Protein AF-A0A816A0Q9-F1 (afdb_monomer)

Foldseek 3Di:
DDDPPDLVNLLVVLLPPQLVCLVVSLVSVVVSCVVPNLVCQQCDFDPPDPWRDGPLLSCLVSVSLVSNLCCCPVVVRDQQDATPNPRDGSLNSNVVVVNVVSNVSSVVSVVVVPPVPD

Nearest PDB structures (foldseek):
  7cng-assembly2_B  TM=7.368E-01  e=1.763E-03  Homo sapiens
  7cng-assembly1_A  TM=7.628E-01  e=7.328E-03  Homo sapiens
  7roy-assembly2_B  TM=7.203E-01  e=5.885E-03  Mus musculus
  6lbf-assembly2_B  TM=7.455E-01  e=2.076E-02  Homo sapiens
  9go9-assembly1_D  TM=5.413E-01  e=1.073E+00  Latrodectus tredecimguttatus

Organism: NCBI:txid392033

Solvent-accessible surface area (backbone atoms only — not comparable to full-atom values): 6879 Å² total; per-residue (Å²): 143,79,92,67,85,41,74,65,55,56,50,49,54,50,71,67,50,63,87,86,46,51,64,60,45,40,56,49,48,52,52,48,30,69,75,64,32,51,73,54,56,56,66,37,54,44,84,86,45,93,51,46,38,34,55,67,46,50,35,51,71,76,60,42,59,67,41,51,52,44,37,40,71,76,60,59,46,79,70,81,50,57,26,80,65,77,64,48,28,38,51,56,46,13,58,72,73,68,35,60,71,50,30,52,49,50,52,51,53,55,54,57,67,59,71,79,73,124

Sequence (118 aa):
MSEIGTLNDRVQSLLLMTSDDEQAIIATLDHLVKDFGVDEVQRWCILQSRHKSLLIHEFVRLGLLKTIEHAANELGFDINVKRESDGNTPLHLAYWYGKPNIGELLKKLQANMTITQN

Structure (mmCIF, N/CA/C/O backbone):
data_AF-A0A816A0Q9-F1
#
_entry.id   AF-A0A816A0Q9-F1
#
loop_
_atom_site.group_PDB
_atom_site.id
_atom_site.type_symbol
_atom_site.label_atom_id
_atom_site.label_alt_id
_atom_site.label_comp_id
_atom_site.label_asym_id
_atom_site.label_entity_id
_atom_site.label_seq_id
_atom_site.pdbx_PDB_ins_code
_atom_site.Cartn_x
_atom_site.Cartn_y
_atom_site.Cartn_z
_atom_site.occupancy
_atom_site.B_iso_or_equiv
_atom_site.auth_seq_id
_atom_site.auth_comp_id
_atom_site.auth_asym_id
_atom_site.auth_atom_id
_atom_site.pdbx_PDB_model_num
ATOM 1 N N . MET A 1 1 ? -9.206 27.910 13.661 1.00 41.34 1 MET A N 1
ATOM 2 C CA . MET A 1 1 ? -8.200 27.610 12.611 1.00 41.34 1 MET A CA 1
ATOM 3 C C . MET A 1 1 ? -7.653 26.229 12.916 1.00 41.34 1 MET A C 1
ATOM 5 O O . MET A 1 1 ? -6.506 26.080 13.312 1.00 41.34 1 MET A O 1
ATOM 9 N N . SER A 1 2 ? -8.550 25.253 12.891 1.00 41.28 2 SER A N 1
ATOM 10 C CA . SER A 1 2 ? -8.521 24.115 13.802 1.00 41.28 2 SER A CA 1
ATOM 11 C C . SER A 1 2 ? -8.730 22.828 13.011 1.00 41.28 2 SER A C 1
ATOM 13 O O . SER A 1 2 ? -9.634 22.759 12.185 1.00 41.28 2 SER A O 1
ATOM 15 N N . GLU A 1 3 ? -7.890 21.842 13.323 1.00 44.34 3 GLU A N 1
ATOM 16 C CA . GLU A 1 3 ? -8.183 20.400 13.263 1.00 44.34 3 GLU A CA 1
ATOM 17 C C . GLU A 1 3 ? -7.970 19.612 11.969 1.00 44.34 3 GLU A C 1
ATOM 19 O O . GLU A 1 3 ? -8.274 18.426 11.956 1.00 44.34 3 GLU A O 1
ATOM 24 N N . ILE A 1 4 ? -7.339 20.155 10.926 1.00 43.03 4 ILE A N 1
ATOM 25 C CA . ILE A 1 4 ? -6.996 19.322 9.760 1.00 43.03 4 ILE A CA 1
ATOM 26 C C . ILE A 1 4 ? -5.529 19.505 9.384 1.00 43.03 4 ILE A C 1
ATOM 28 O O . ILE A 1 4 ? -5.182 20.155 8.404 1.00 43.03 4 ILE A O 1
ATOM 32 N N . GLY A 1 5 ? -4.658 18.887 10.185 1.00 51.12 5 GLY A N 1
ATOM 33 C CA . GLY A 1 5 ? -3.458 18.272 9.629 1.00 51.12 5 GLY A CA 1
ATOM 34 C C . GLY A 1 5 ? -3.939 17.185 8.675 1.00 51.12 5 GLY A C 1
ATOM 35 O O . GLY A 1 5 ? -4.366 16.116 9.105 1.00 51.12 5 GLY A O 1
ATOM 36 N N . THR A 1 6 ? -4.008 17.537 7.398 1.00 73.50 6 THR A N 1
ATOM 37 C CA . THR A 1 6 ? -4.615 16.756 6.324 1.00 73.50 6 THR A CA 1
ATOM 38 C C . THR A 1 6 ? -4.073 15.328 6.306 1.00 73.50 6 THR A C 1
ATOM 40 O O . THR A 1 6 ? -2.895 15.115 6.589 1.00 73.50 6 THR A O 1
ATOM 43 N N . LEU A 1 7 ? -4.897 14.346 5.910 1.00 76.81 7 LEU A N 1
ATOM 44 C CA . LEU A 1 7 ? -4.456 12.972 5.606 1.00 76.81 7 LEU A CA 1
ATOM 45 C C . LEU A 1 7 ? -3.136 12.982 4.811 1.00 76.81 7 LEU A C 1
ATOM 47 O O . LEU A 1 7 ? -2.218 12.221 5.092 1.00 76.81 7 LEU A O 1
ATOM 51 N N . ASN A 1 8 ? -3.009 13.941 3.888 1.00 77.50 8 ASN A N 1
ATOM 52 C CA . ASN A 1 8 ? -1.791 14.222 3.144 1.00 77.50 8 ASN A CA 1
ATOM 53 C C . ASN A 1 8 ? -0.561 14.500 4.024 1.00 77.50 8 ASN A C 1
ATOM 55 O O . ASN A 1 8 ? 0.454 13.860 3.805 1.00 77.50 8 ASN A O 1
ATOM 59 N N . ASP A 1 9 ? -0.617 15.398 5.008 1.00 80.81 9 ASP A N 1
ATOM 60 C CA . ASP A 1 9 ? 0.524 15.703 5.884 1.00 80.81 9 ASP A CA 1
ATOM 61 C C . ASP A 1 9 ? 0.977 14.477 6.676 1.00 80.81 9 ASP A C 1
ATOM 63 O O . ASP A 1 9 ? 2.168 14.183 6.736 1.00 80.81 9 ASP A O 1
ATOM 67 N N . ARG A 1 10 ? 0.028 13.706 7.219 1.00 82.12 10 ARG A N 1
ATOM 68 C CA . ARG A 1 10 ? 0.338 12.484 7.974 1.00 82.12 10 ARG A CA 1
ATOM 69 C C . ARG A 1 10 ? 0.943 11.395 7.094 1.00 82.12 10 ARG A C 1
ATOM 71 O O . ARG A 1 10 ? 1.929 10.778 7.490 1.00 82.12 10 ARG A O 1
ATOM 78 N N . VAL A 1 11 ? 0.397 11.186 5.895 1.00 80.81 11 VAL A N 1
ATOM 79 C CA . VAL A 1 11 ? 0.965 10.242 4.924 1.00 80.81 11 VAL A CA 1
ATOM 80 C C . VAL A 1 11 ? 2.346 10.713 4.462 1.00 80.81 11 VAL A C 1
ATOM 82 O O . VAL A 1 11 ? 3.263 9.906 4.394 1.00 80.81 11 VAL A O 1
ATOM 85 N N . GLN A 1 12 ? 2.544 12.008 4.206 1.00 78.44 12 GLN A N 1
ATOM 86 C CA . GLN A 1 12 ? 3.856 12.556 3.844 1.00 78.44 12 GLN A CA 1
ATOM 87 C C . GLN A 1 12 ? 4.877 12.358 4.968 1.00 78.44 12 GLN A C 1
ATOM 89 O O . GLN A 1 12 ? 5.982 11.898 4.701 1.00 78.44 12 GLN A O 1
ATOM 94 N N . SER A 1 13 ? 4.510 12.626 6.226 1.00 83.12 13 SER A N 1
ATOM 95 C CA . SER A 1 13 ? 5.370 12.322 7.373 1.00 83.12 13 SER A CA 1
ATOM 96 C C . SER A 1 13 ? 5.718 10.838 7.447 1.00 83.12 13 SER A C 1
ATOM 98 O O . SER A 1 13 ? 6.880 10.523 7.672 1.00 83.12 13 SER A O 1
ATOM 100 N N . LEU A 1 14 ? 4.754 9.945 7.196 1.00 83.69 14 LEU A N 1
ATOM 101 C CA . LEU A 1 14 ? 4.975 8.498 7.143 1.00 83.69 14 LEU A CA 1
ATOM 102 C C . LEU A 1 14 ? 5.964 8.103 6.034 1.00 83.69 14 LEU A C 1
ATOM 104 O O . LEU A 1 14 ? 6.857 7.298 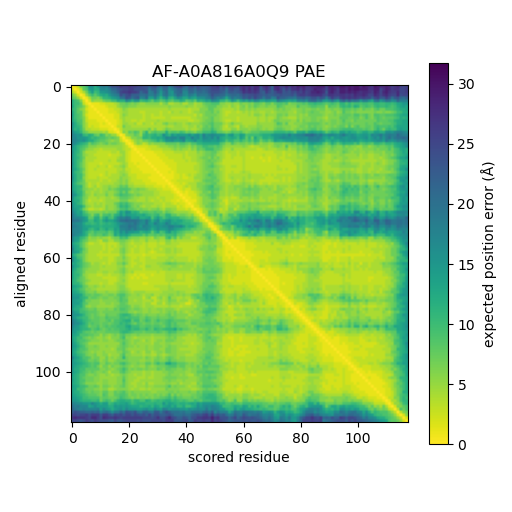6.273 1.00 83.69 14 LEU A O 1
ATOM 108 N N . LEU A 1 15 ? 5.847 8.686 4.839 1.00 76.88 15 LEU A N 1
ATOM 109 C CA . LEU A 1 15 ? 6.747 8.417 3.708 1.00 76.88 15 LEU A CA 1
ATOM 110 C C . LEU A 1 15 ? 8.152 9.011 3.886 1.00 76.88 15 LEU A C 1
ATOM 112 O O . LEU A 1 15 ? 9.101 8.539 3.263 1.00 76.88 15 LEU A O 1
ATOM 116 N N . LEU A 1 16 ? 8.282 10.050 4.714 1.00 77.56 16 LEU A N 1
ATOM 117 C CA . LEU A 1 16 ? 9.560 10.647 5.105 1.00 77.56 16 LEU A CA 1
ATOM 118 C C . LEU A 1 16 ? 10.257 9.872 6.231 1.00 77.56 16 LEU A C 1
ATOM 120 O O . LEU A 1 16 ? 11.427 10.145 6.505 1.00 77.56 16 LEU A O 1
ATOM 124 N N . MET A 1 17 ? 9.572 8.925 6.886 1.00 76.19 17 MET A N 1
ATOM 125 C CA . MET A 1 17 ? 10.213 8.048 7.865 1.00 76.19 17 MET A CA 1
ATOM 126 C C . MET A 1 17 ? 11.278 7.202 7.163 1.00 76.19 17 MET A C 1
ATOM 128 O O . MET A 1 17 ? 11.088 6.708 6.050 1.00 76.19 17 MET A O 1
ATOM 132 N N . THR A 1 18 ? 12.435 7.066 7.803 1.00 64.75 18 THR A N 1
ATOM 133 C CA . THR A 1 18 ? 13.569 6.324 7.253 1.00 64.75 18 THR A CA 1
ATOM 134 C C . THR A 1 18 ? 13.225 4.846 7.100 1.00 64.75 18 THR A C 1
ATOM 136 O O . THR A 1 18 ? 12.666 4.242 8.012 1.00 64.75 18 THR A O 1
ATOM 139 N N . SER A 1 19 ? 13.625 4.246 5.974 1.00 64.88 19 SER A N 1
ATOM 140 C CA . SER A 1 19 ? 13.353 2.845 5.608 1.00 64.88 19 SER A CA 1
ATOM 141 C C . SER A 1 19 ? 13.892 1.789 6.587 1.00 64.88 19 SER A C 1
ATOM 143 O O . SER A 1 19 ? 13.655 0.605 6.377 1.00 64.88 19 SER A O 1
ATOM 145 N N . ASP A 1 20 ? 14.645 2.200 7.608 1.00 67.69 20 ASP A N 1
ATOM 146 C CA . ASP A 1 20 ? 15.239 1.321 8.620 1.00 67.69 20 ASP A CA 1
ATOM 147 C C . ASP A 1 20 ? 14.205 0.873 9.678 1.00 67.69 20 ASP A C 1
ATOM 149 O O . ASP A 1 20 ? 14.254 -0.254 10.166 1.00 67.69 20 ASP A O 1
ATOM 153 N N . ASP A 1 21 ? 13.187 1.701 9.953 1.00 80.38 21 ASP A N 1
ATOM 154 C CA . ASP A 1 21 ? 12.177 1.466 10.994 1.00 80.38 21 ASP A CA 1
ATOM 155 C C . ASP A 1 21 ? 10.800 1.102 10.408 1.00 80.38 21 ASP A C 1
ATOM 157 O O . ASP A 1 21 ? 9.793 1.778 10.637 1.00 80.38 21 ASP A O 1
ATOM 161 N N . GLU A 1 22 ? 10.719 -0.021 9.681 1.00 80.38 22 GLU A N 1
ATOM 162 C CA . GLU A 1 22 ? 9.443 -0.530 9.134 1.00 80.38 22 GLU A CA 1
ATOM 163 C C . GLU A 1 22 ? 8.348 -0.673 10.212 1.00 80.38 22 GLU A C 1
ATOM 165 O O . GLU A 1 22 ? 7.170 -0.459 9.932 1.00 80.38 22 GLU A O 1
ATOM 170 N N . GLN A 1 23 ? 8.721 -0.973 11.463 1.00 84.06 23 GLN A N 1
ATOM 171 C CA . GLN A 1 23 ? 7.772 -1.067 12.581 1.00 84.06 23 GLN A CA 1
ATOM 172 C C . GLN A 1 23 ? 7.125 0.274 12.936 1.00 84.06 23 GLN A C 1
ATOM 174 O O . GLN A 1 23 ? 5.926 0.320 13.205 1.00 84.06 23 GLN A O 1
ATOM 179 N N . ALA A 1 24 ? 7.889 1.369 12.926 1.00 86.94 24 ALA A N 1
ATOM 180 C CA . ALA A 1 24 ? 7.343 2.695 13.203 1.00 86.94 24 ALA A CA 1
ATOM 181 C C . ALA A 1 24 ? 6.387 3.134 12.086 1.00 86.94 24 ALA A C 1
ATOM 183 O O . ALA A 1 24 ? 5.343 3.731 12.358 1.00 86.94 24 ALA A O 1
ATOM 184 N N . ILE A 1 25 ? 6.713 2.775 10.840 1.00 85.19 25 ILE A N 1
ATOM 185 C CA . ILE A 1 25 ? 5.850 3.005 9.678 1.00 85.19 25 ILE A CA 1
ATOM 186 C C . ILE A 1 25 ? 4.538 2.235 9.838 1.00 85.19 25 ILE A C 1
ATOM 188 O O . ILE A 1 25 ? 3.476 2.825 9.663 1.00 85.19 25 ILE A O 1
ATOM 192 N N . ILE A 1 26 ? 4.597 0.954 10.216 1.00 87.81 26 ILE A N 1
ATOM 193 C CA . ILE A 1 26 ? 3.409 0.124 10.471 1.00 87.81 26 ILE A CA 1
ATOM 194 C C . ILE A 1 26 ? 2.551 0.732 11.583 1.00 87.81 26 ILE A C 1
ATOM 196 O O . ILE A 1 26 ? 1.374 0.988 11.362 1.00 87.81 26 ILE A O 1
ATOM 200 N N . ALA A 1 27 ? 3.145 1.065 12.732 1.00 89.50 27 ALA A N 1
ATOM 201 C CA . ALA A 1 27 ? 2.410 1.668 13.842 1.00 89.50 27 ALA A CA 1
ATOM 202 C C . ALA A 1 27 ? 1.759 3.004 13.446 1.00 89.50 27 ALA A C 1
ATOM 204 O O . ALA A 1 27 ? 0.638 3.309 13.848 1.00 89.50 27 ALA A O 1
ATOM 205 N N . THR A 1 28 ? 2.448 3.815 12.642 1.00 87.50 28 THR A N 1
ATOM 206 C CA . THR A 1 28 ? 1.890 5.073 12.130 1.00 87.50 28 THR A CA 1
ATOM 207 C C . THR A 1 28 ? 0.759 4.807 11.139 1.00 87.50 28 THR A C 1
ATOM 209 O O . THR A 1 28 ? -0.262 5.488 11.196 1.00 87.50 28 THR A O 1
ATOM 212 N N . LEU A 1 29 ? 0.904 3.802 10.271 1.00 86.94 29 LEU A N 1
ATOM 213 C CA . LEU A 1 29 ? -0.122 3.384 9.320 1.00 86.94 29 LEU A CA 1
ATOM 214 C C . LEU A 1 29 ? -1.378 2.878 10.038 1.00 86.94 29 LEU A C 1
ATOM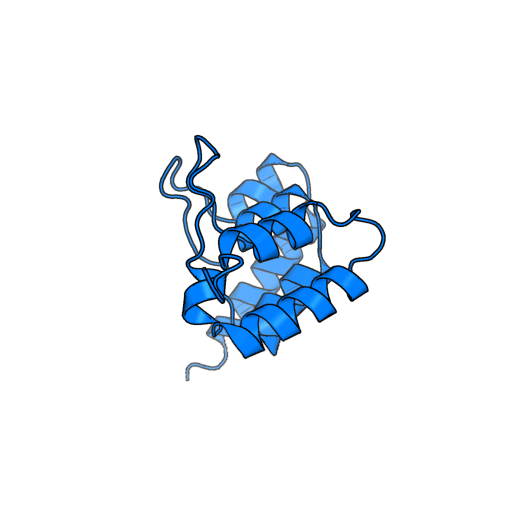 216 O O . LEU A 1 29 ? -2.473 3.287 9.667 1.00 86.94 29 LEU A O 1
ATOM 220 N N . ASP A 1 30 ? -1.228 2.067 11.088 1.00 88.81 30 ASP A N 1
ATOM 221 C CA . ASP A 1 30 ? -2.332 1.592 11.930 1.00 88.81 30 ASP A CA 1
ATOM 222 C C . ASP A 1 30 ? -3.088 2.761 12.571 1.00 88.81 30 ASP A C 1
ATOM 224 O O . ASP A 1 30 ? -4.315 2.832 12.492 1.00 88.81 30 ASP A O 1
ATOM 228 N N . HIS A 1 31 ? -2.371 3.724 13.162 1.00 88.31 31 HIS A N 1
ATOM 229 C CA . HIS A 1 31 ? -2.999 4.930 13.711 1.00 88.31 31 HIS A CA 1
ATOM 230 C C . HIS A 1 31 ? -3.730 5.733 12.631 1.00 88.31 31 HIS A C 1
ATOM 232 O O . HIS A 1 31 ? -4.829 6.231 12.857 1.00 88.31 31 HIS A O 1
ATOM 238 N N . LEU A 1 32 ? -3.143 5.836 11.442 1.00 86.38 32 LEU A N 1
ATOM 239 C CA . LEU A 1 32 ? -3.695 6.595 10.330 1.00 86.38 32 LEU A CA 1
ATOM 240 C C . LEU A 1 32 ? -4.956 5.921 9.762 1.00 86.38 32 LEU A C 1
ATOM 242 O O . LEU A 1 32 ? -5.956 6.597 9.538 1.00 86.38 32 LEU A O 1
ATOM 246 N N . VAL A 1 33 ? -4.970 4.593 9.632 1.00 87.06 33 VAL A N 1
ATOM 247 C CA . VAL A 1 33 ? -6.180 3.831 9.286 1.00 87.06 33 VAL A CA 1
ATOM 248 C C . VAL A 1 33 ? -7.237 3.920 10.380 1.00 87.06 33 VAL A C 1
ATOM 250 O O . VAL A 1 33 ? -8.419 4.006 10.065 1.00 87.06 33 VAL A O 1
ATOM 253 N N . LYS A 1 34 ? -6.847 3.943 11.655 1.00 87.19 34 LYS A N 1
ATOM 254 C CA . LYS A 1 34 ? -7.788 4.097 12.767 1.00 87.19 34 LYS A CA 1
ATOM 255 C C . LYS A 1 34 ? -8.454 5.476 12.793 1.00 87.19 34 LYS A C 1
ATOM 257 O O . LYS A 1 34 ? -9.629 5.561 13.136 1.00 87.19 34 LYS A O 1
ATOM 262 N N . ASP A 1 35 ? -7.718 6.526 12.433 1.00 86.81 35 ASP A N 1
ATOM 263 C CA . ASP A 1 35 ? -8.219 7.905 12.428 1.00 86.81 35 ASP A CA 1
ATOM 264 C C . ASP A 1 35 ? -9.074 8.226 11.184 1.00 86.81 35 ASP A C 1
ATOM 266 O O . ASP A 1 35 ? -10.095 8.897 11.312 1.00 86.81 35 ASP A O 1
ATOM 270 N N . PHE A 1 36 ? -8.680 7.756 9.991 1.00 84.25 36 PHE A N 1
ATOM 271 C CA . PHE 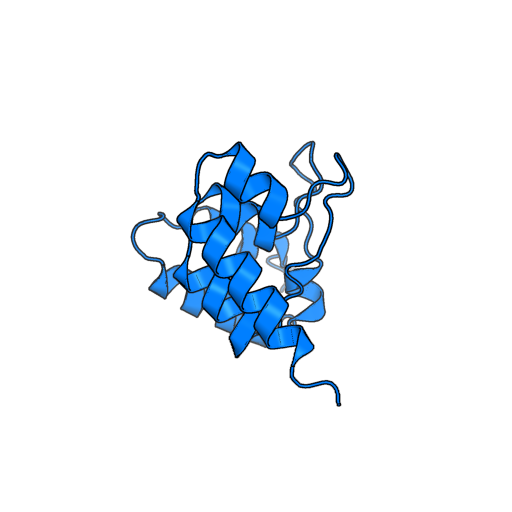A 1 36 ? -9.324 8.122 8.711 1.00 84.25 36 PHE A CA 1
ATOM 272 C C . PHE A 1 36 ? -10.129 6.988 8.052 1.00 84.25 36 PHE A C 1
ATOM 274 O O . PHE A 1 36 ? -10.995 7.236 7.219 1.00 84.25 36 PHE A O 1
ATOM 281 N N . GLY A 1 37 ? -9.869 5.734 8.418 1.00 85.12 37 GLY A N 1
ATOM 282 C CA . GLY A 1 37 ? -10.461 4.556 7.787 1.00 85.12 37 GLY A CA 1
ATOM 283 C C . GLY A 1 37 ? -9.679 4.071 6.564 1.00 85.12 37 GLY A C 1
ATOM 284 O O . GLY A 1 37 ? -9.151 4.848 5.771 1.00 85.12 37 GLY A O 1
ATOM 285 N N . VAL A 1 38 ? -9.625 2.750 6.385 1.00 81.50 38 VAL A N 1
ATOM 286 C CA . VAL A 1 38 ? -8.785 2.090 5.367 1.00 81.50 38 VAL A CA 1
ATOM 287 C C . VAL A 1 38 ? -9.078 2.566 3.950 1.00 81.50 38 VAL A C 1
ATOM 289 O O . VAL A 1 38 ? -8.165 2.746 3.154 1.00 81.50 38 VAL A O 1
ATOM 292 N N . ASP A 1 39 ? -10.348 2.836 3.664 1.00 80.31 39 ASP A N 1
ATOM 293 C CA . ASP A 1 39 ? -10.848 3.301 2.380 1.00 80.31 39 ASP A CA 1
ATOM 294 C C . ASP A 1 39 ? -10.293 4.665 1.957 1.00 80.31 39 ASP A C 1
ATOM 296 O O . ASP A 1 39 ? -10.031 4.863 0.768 1.00 80.31 39 ASP A O 1
ATOM 300 N N . GLU A 1 40 ? -10.102 5.595 2.894 1.00 82.38 40 GLU A N 1
ATOM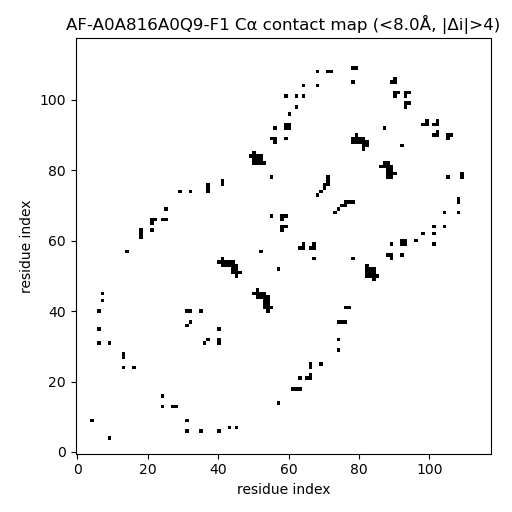 301 C CA . GLU A 1 40 ? -9.495 6.897 2.603 1.00 82.38 40 GLU A CA 1
ATOM 302 C C . GLU A 1 40 ? -7.983 6.770 2.450 1.00 82.38 40 GLU A C 1
ATOM 304 O O . GLU A 1 40 ? -7.405 7.301 1.498 1.00 82.38 40 GLU A O 1
ATOM 309 N N . VAL A 1 41 ? -7.348 6.014 3.350 1.00 82.56 41 VAL A N 1
ATOM 310 C CA . VAL A 1 41 ? -5.895 5.817 3.345 1.00 82.56 41 VAL A CA 1
ATOM 311 C C . VAL A 1 41 ? -5.444 5.103 2.079 1.00 82.56 41 VAL A C 1
ATOM 313 O O . VAL A 1 41 ? -4.502 5.543 1.424 1.00 82.56 41 VAL A O 1
ATOM 316 N N . GLN A 1 42 ? -6.132 4.031 1.687 1.00 79.75 42 GLN A N 1
ATOM 317 C CA . GLN A 1 42 ? -5.763 3.274 0.497 1.00 79.75 42 GLN A CA 1
ATOM 318 C C . GLN A 1 42 ? -6.018 4.058 -0.791 1.00 79.75 42 GLN A C 1
ATOM 320 O O . GLN A 1 42 ? -5.234 3.920 -1.724 1.00 79.75 42 GLN A O 1
ATOM 325 N N . ARG A 1 43 ? -7.076 4.889 -0.850 1.00 74.62 43 ARG A N 1
ATOM 326 C CA . ARG A 1 43 ? -7.394 5.738 -2.017 1.00 74.62 43 ARG A CA 1
ATOM 327 C C . ARG A 1 43 ? -6.563 7.010 -2.076 1.00 74.62 43 ARG A C 1
ATOM 329 O O . ARG A 1 43 ? -6.624 7.727 -3.079 1.00 74.62 43 ARG A O 1
ATOM 336 N N . TRP A 1 44 ? -5.789 7.297 -1.034 1.00 80.12 44 TRP A N 1
ATOM 337 C CA . TRP A 1 44 ? -4.929 8.461 -1.015 1.00 80.12 44 TRP A CA 1
ATOM 338 C C . TRP A 1 44 ? -3.987 8.440 -2.220 1.00 80.12 44 TRP A C 1
ATOM 340 O O . TRP A 1 44 ? -3.283 7.463 -2.485 1.00 80.12 44 TRP A O 1
ATOM 350 N N . CYS A 1 45 ? -3.989 9.545 -2.957 1.00 69.44 45 CYS A N 1
ATOM 351 C CA . CYS A 1 45 ? -3.145 9.751 -4.119 1.00 69.44 45 CYS A CA 1
ATOM 352 C C . CYS A 1 45 ? -2.222 10.927 -3.843 1.00 69.44 45 CYS A C 1
ATOM 354 O O . CYS A 1 45 ? -2.680 12.007 -3.461 1.00 69.44 45 CYS A O 1
ATOM 356 N N . ILE A 1 46 ? -0.931 10.750 -4.112 1.00 65.44 46 ILE A N 1
ATOM 357 C CA . ILE A 1 46 ? 0.001 11.868 -4.046 1.00 65.44 46 ILE A CA 1
ATOM 358 C C . ILE A 1 46 ? -0.308 12.851 -5.187 1.00 65.44 46 ILE A C 1
ATOM 360 O O . ILE A 1 46 ? 0.022 12.627 -6.349 1.00 65.44 46 ILE A O 1
ATOM 364 N N . LEU A 1 47 ? -0.962 13.968 -4.861 1.00 55.53 47 LEU A N 1
ATOM 365 C CA . LEU A 1 47 ? -1.267 15.026 -5.836 1.00 55.53 47 LEU A CA 1
ATOM 366 C C . LEU A 1 47 ? -0.003 15.755 -6.320 1.00 55.53 47 LEU A C 1
ATOM 368 O O . LEU A 1 47 ? -0.028 16.419 -7.352 1.00 55.53 47 LEU A O 1
ATOM 372 N N . GLN A 1 48 ? 1.102 15.627 -5.579 1.00 57.03 48 GLN A N 1
ATOM 373 C CA . GLN A 1 48 ? 2.367 16.305 -5.866 1.00 57.03 48 GLN A CA 1
ATOM 374 C C . GLN A 1 48 ? 3.289 15.535 -6.826 1.00 57.03 48 GLN A C 1
ATOM 376 O O . GLN A 1 48 ? 4.210 16.135 -7.378 1.00 57.03 48 GLN A O 1
ATOM 381 N N . SER A 1 49 ? 3.063 14.235 -7.068 1.00 56.84 49 SER A N 1
ATOM 382 C CA . SER A 1 49 ? 3.839 13.503 -8.082 1.00 56.84 49 SER A CA 1
ATOM 383 C C . SER A 1 49 ? 3.107 13.494 -9.417 1.00 56.84 49 SER A C 1
ATOM 385 O O . SER A 1 49 ? 1.895 13.307 -9.476 1.00 56.84 49 SER A O 1
ATOM 387 N N . ARG A 1 50 ? 3.862 13.611 -10.520 1.00 53.16 50 ARG A N 1
ATOM 388 C CA . ARG A 1 50 ? 3.324 13.485 -11.893 1.00 53.16 50 ARG A CA 1
ATOM 389 C C . ARG A 1 50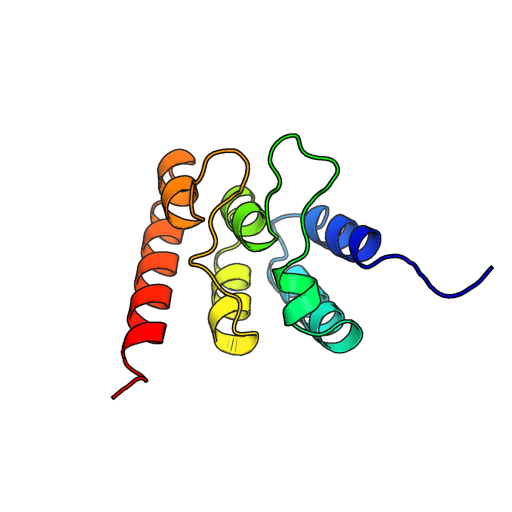 ? 2.605 12.151 -12.122 1.00 53.16 50 ARG A C 1
ATOM 391 O O . ARG A 1 50 ? 1.742 12.054 -12.986 1.00 53.16 50 ARG A O 1
ATOM 398 N N . HIS A 1 51 ? 2.958 11.147 -11.326 1.00 55.44 51 HIS A N 1
ATOM 399 C CA . HIS A 1 51 ? 2.322 9.844 -11.295 1.00 55.44 51 HIS A CA 1
ATOM 400 C C . HIS A 1 51 ? 1.376 9.815 -10.098 1.00 55.44 51 HIS A C 1
ATOM 402 O O . HIS A 1 51 ? 1.855 9.742 -8.964 1.00 55.44 51 HIS A O 1
ATOM 408 N N . LYS A 1 52 ? 0.058 9.871 -10.339 1.00 68.31 52 LYS A N 1
ATOM 409 C CA . LYS A 1 52 ? -0.985 9.663 -9.320 1.00 68.31 52 LYS A CA 1
ATOM 410 C C . LYS A 1 52 ? -0.839 8.258 -8.730 1.00 68.31 52 LYS A C 1
ATOM 412 O O . LYS A 1 52 ? -1.419 7.288 -9.215 1.00 68.31 52 LYS A O 1
ATOM 417 N N . SER A 1 53 ? 0.040 8.154 -7.743 1.00 68.88 53 SER A N 1
ATOM 418 C CA . SER A 1 53 ? 0.475 6.904 -7.140 1.00 68.88 53 SER A CA 1
ATOM 419 C C . SER A 1 53 ? -0.196 6.764 -5.786 1.00 68.88 53 SER A C 1
ATOM 421 O O . SER A 1 53 ? -0.191 7.701 -4.988 1.00 68.88 53 SER A O 1
ATOM 423 N N . LEU A 1 54 ? -0.776 5.591 -5.551 1.00 80.69 54 LEU A N 1
ATOM 424 C CA . LEU A 1 54 ? -1.337 5.230 -4.251 1.00 80.69 54 LEU A CA 1
ATOM 425 C C . LEU A 1 54 ? -0.236 4.790 -3.281 1.00 80.69 54 LEU A C 1
ATOM 427 O O . LEU A 1 54 ? 0.844 4.386 -3.720 1.00 80.69 54 LEU A O 1
ATOM 431 N N . LEU A 1 55 ? -0.548 4.796 -1.985 1.00 82.25 55 LEU A N 1
ATOM 432 C CA . LEU A 1 55 ? 0.352 4.413 -0.886 1.00 82.25 55 LEU A CA 1
ATOM 433 C C . LEU A 1 55 ? 1.093 3.089 -1.132 1.00 82.25 55 LEU A C 1
ATOM 435 O O . LEU A 1 55 ? 2.304 3.005 -0.944 1.00 82.25 55 LEU A O 1
ATOM 439 N N . ILE A 1 56 ? 0.398 2.081 -1.663 1.00 84.69 56 ILE A N 1
ATOM 440 C CA . ILE A 1 56 ? 0.993 0.770 -1.946 1.00 84.69 56 ILE A CA 1
ATOM 441 C C . ILE A 1 56 ? 2.113 0.821 -2.999 1.00 84.69 56 ILE A C 1
ATOM 443 O O . ILE A 1 56 ? 3.107 0.109 -2.883 1.00 84.69 56 ILE A O 1
ATOM 447 N N . HIS A 1 57 ? 2.012 1.695 -4.005 1.00 84.69 57 HIS A N 1
ATOM 448 C CA . HIS A 1 57 ? 3.068 1.858 -5.010 1.00 84.69 57 HIS A CA 1
ATOM 449 C C . HIS A 1 57 ? 4.327 2.455 -4.393 1.00 84.69 57 HIS A C 1
ATOM 451 O O . HIS A 1 57 ? 5.444 2.113 -4.783 1.00 84.69 57 HIS A O 1
ATOM 457 N N . GLU A 1 58 ? 4.133 3.345 -3.428 1.00 83.38 58 GLU A N 1
ATOM 458 C CA . GLU A 1 58 ? 5.216 4.003 -2.726 1.00 83.38 58 GLU A CA 1
ATOM 459 C C . GLU A 1 58 ? 5.923 3.042 -1.773 1.00 83.38 58 GLU A C 1
ATOM 461 O O . GLU A 1 58 ? 7.150 2.999 -1.747 1.00 83.38 58 GLU A O 1
ATOM 466 N N . PHE A 1 59 ? 5.183 2.167 -1.091 1.00 85.88 59 PHE A N 1
ATOM 467 C CA . PHE A 1 59 ? 5.787 1.094 -0.301 1.00 85.88 59 PHE A CA 1
ATOM 468 C C . PHE A 1 59 ? 6.645 0.156 -1.151 1.00 85.88 59 PHE A C 1
ATOM 470 O O . PHE A 1 59 ? 7.742 -0.213 -0.731 1.00 85.88 59 PHE A O 1
ATOM 477 N N . VAL A 1 60 ? 6.210 -0.171 -2.375 1.00 87.44 60 VAL A N 1
ATOM 478 C CA . VAL A 1 60 ? 7.031 -0.941 -3.325 1.00 87.44 60 VAL A CA 1
ATOM 479 C C . VAL A 1 60 ? 8.287 -0.166 -3.728 1.00 87.44 60 VAL A C 1
ATOM 481 O O . VAL A 1 60 ? 9.373 -0.749 -3.791 1.00 87.44 60 VAL A O 1
ATOM 484 N N . ARG A 1 61 ? 8.163 1.146 -3.972 1.00 83.56 61 ARG A N 1
ATOM 485 C CA . ARG A 1 61 ? 9.291 2.025 -4.316 1.00 83.56 61 ARG A CA 1
ATOM 486 C C . ARG A 1 61 ? 10.329 2.067 -3.192 1.00 83.56 61 ARG A C 1
ATOM 488 O O . ARG A 1 61 ? 11.515 1.866 -3.453 1.00 83.56 61 ARG A O 1
ATOM 495 N N . LEU A 1 62 ? 9.879 2.290 -1.959 1.00 83.19 62 LEU A N 1
ATOM 496 C CA . LEU A 1 62 ? 10.714 2.338 -0.755 1.00 83.19 62 LEU A CA 1
ATOM 497 C C . LEU A 1 62 ? 11.287 0.961 -0.401 1.00 83.19 62 LEU A C 1
ATOM 499 O O . LEU A 1 62 ? 12.422 0.849 0.054 1.00 83.19 62 LEU A O 1
ATOM 503 N N . GLY A 1 63 ? 10.551 -0.099 -0.718 1.00 86.25 63 GLY A N 1
ATOM 504 C CA . GLY A 1 63 ? 10.953 -1.476 -0.490 1.00 86.25 63 GLY A CA 1
ATOM 505 C C . GLY A 1 63 ? 10.474 -2.069 0.833 1.00 86.25 63 GLY A C 1
ATOM 506 O O . GLY A 1 63 ? 11.115 -2.987 1.331 1.00 86.25 63 GLY A O 1
ATOM 507 N N . LEU A 1 64 ? 9.378 -1.547 1.385 1.00 85.81 64 LEU A N 1
ATOM 508 C CA . LEU A 1 64 ? 8.885 -1.863 2.726 1.00 85.81 64 LEU A CA 1
ATOM 509 C C . LEU A 1 64 ? 8.068 -3.160 2.716 1.00 85.81 64 LEU A C 1
ATOM 511 O O . LEU A 1 64 ? 6.840 -3.146 2.621 1.00 85.81 64 LEU A O 1
ATOM 515 N N . LEU A 1 65 ? 8.757 -4.297 2.765 1.00 87.75 65 LEU A N 1
ATOM 516 C CA . LEU A 1 65 ? 8.140 -5.621 2.654 1.00 87.75 65 LEU A CA 1
ATOM 517 C C . LEU A 1 65 ? 7.129 -5.883 3.777 1.00 87.75 65 LEU A C 1
ATOM 519 O O . LEU A 1 65 ? 6.003 -6.287 3.486 1.00 87.75 65 LEU A O 1
ATOM 523 N N . LYS A 1 66 ? 7.494 -5.625 5.041 1.00 88.56 66 LYS A N 1
ATOM 524 C CA . LYS A 1 66 ? 6.600 -5.910 6.174 1.00 88.56 66 LYS A CA 1
ATOM 5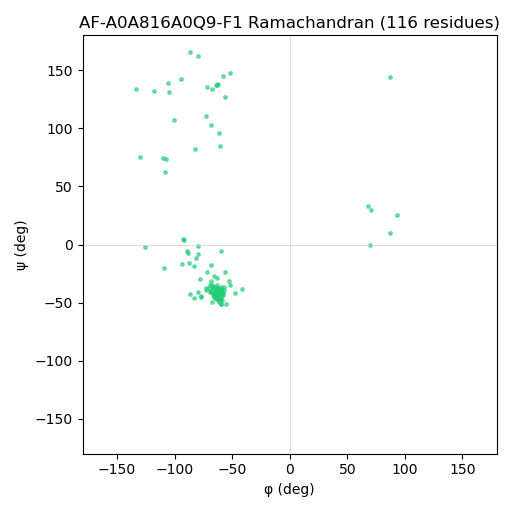25 C C . LYS A 1 66 ? 5.414 -4.960 6.185 1.00 88.56 66 LYS A C 1
ATOM 527 O O . LYS A 1 66 ? 4.301 -5.388 6.456 1.00 88.56 66 LYS A O 1
ATOM 532 N N . THR A 1 67 ? 5.627 -3.691 5.835 1.00 88.38 67 THR A N 1
ATOM 533 C CA . THR A 1 67 ? 4.535 -2.71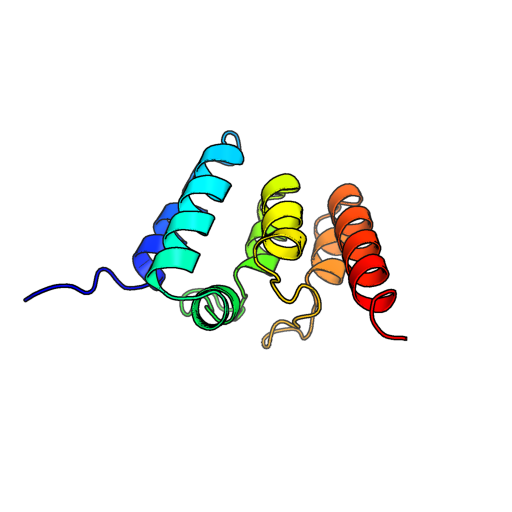6 5.720 1.00 88.38 67 THR A CA 1
ATOM 534 C C . THR A 1 67 ? 3.524 -3.131 4.651 1.00 88.38 67 THR A C 1
ATOM 536 O O . THR A 1 67 ? 2.327 -3.013 4.886 1.00 88.38 67 THR A O 1
ATOM 539 N N . ILE A 1 68 ? 3.975 -3.654 3.501 1.00 88.12 68 ILE A N 1
ATOM 540 C CA . ILE A 1 68 ? 3.083 -4.170 2.446 1.00 88.12 68 ILE A CA 1
ATOM 541 C C . ILE A 1 68 ? 2.292 -5.383 2.941 1.00 88.12 68 ILE A C 1
ATOM 543 O O . ILE A 1 68 ? 1.083 -5.446 2.732 1.00 88.12 68 ILE A O 1
ATOM 547 N N . GLU A 1 69 ? 2.965 -6.339 3.585 1.00 88.19 69 GLU A N 1
ATOM 548 C CA . GLU A 1 69 ? 2.321 -7.537 4.129 1.00 88.19 69 GLU A CA 1
ATOM 549 C C . GLU A 1 69 ? 1.266 -7.180 5.182 1.00 88.19 69 GLU A C 1
ATOM 551 O O . GLU A 1 69 ? 0.137 -7.663 5.102 1.00 88.19 69 GLU A O 1
ATOM 556 N N . HIS A 1 70 ? 1.609 -6.287 6.113 1.00 87.94 70 HIS A N 1
ATOM 557 C CA . HIS A 1 70 ? 0.705 -5.794 7.151 1.00 87.94 70 HIS A CA 1
ATOM 558 C C . HIS A 1 70 ? -0.472 -5.030 6.546 1.00 87.94 70 HIS A C 1
ATOM 560 O O . HIS A 1 70 ? -1.624 -5.306 6.861 1.00 87.94 70 HIS A O 1
ATOM 566 N N . ALA A 1 71 ? -0.217 -4.122 5.601 1.00 85.62 71 ALA A N 1
ATOM 567 C CA . ALA A 1 71 ? -1.281 -3.364 4.954 1.00 85.62 71 ALA A CA 1
ATOM 568 C C . ALA A 1 71 ? -2.255 -4.260 4.175 1.00 85.62 71 ALA A C 1
ATOM 570 O O . ALA A 1 71 ? -3.456 -4.010 4.176 1.00 85.62 71 ALA A O 1
ATOM 571 N N . ALA A 1 72 ? -1.771 -5.317 3.525 1.00 86.69 72 ALA A N 1
ATOM 572 C CA . ALA A 1 72 ? -2.630 -6.227 2.777 1.00 86.69 72 ALA A CA 1
ATOM 573 C C . ALA A 1 72 ? -3.403 -7.204 3.681 1.00 86.69 72 ALA A C 1
ATOM 575 O O . ALA A 1 72 ? -4.596 -7.393 3.468 1.00 86.69 72 ALA A O 1
ATOM 576 N N . ASN A 1 73 ? -2.747 -7.821 4.672 1.00 85.00 73 ASN A N 1
ATOM 577 C CA . ASN A 1 73 ? -3.372 -8.843 5.523 1.00 85.00 73 ASN A CA 1
ATOM 578 C C . ASN A 1 73 ? -4.180 -8.246 6.682 1.00 85.00 73 ASN A C 1
ATOM 580 O O . ASN A 1 73 ? -5.303 -8.680 6.916 1.00 85.00 73 ASN A O 1
ATOM 584 N N . GLU A 1 74 ? -3.623 -7.264 7.394 1.00 85.44 74 GLU A N 1
ATOM 585 C CA . GLU A 1 74 ? -4.247 -6.695 8.596 1.00 85.44 74 GLU A CA 1
ATOM 586 C C . GLU A 1 74 ? -5.209 -5.563 8.235 1.00 85.44 74 GLU A C 1
ATOM 588 O O . GLU A 1 74 ? -6.314 -5.481 8.767 1.00 85.44 74 GLU A O 1
ATOM 593 N N . LEU A 1 75 ? -4.804 -4.696 7.300 1.00 82.25 75 LEU A N 1
ATOM 594 C CA . LEU A 1 75 ? -5.604 -3.534 6.904 1.00 82.25 75 LEU A CA 1
ATOM 595 C C . LEU A 1 75 ? -6.505 -3.824 5.689 1.00 82.25 75 LEU A C 1
ATOM 597 O O . LEU A 1 75 ? -7.451 -3.086 5.440 1.00 82.25 75 LEU A O 1
ATOM 601 N N . GLY A 1 76 ? -6.257 -4.892 4.928 1.00 81.56 76 GLY A N 1
ATOM 602 C CA . GLY A 1 76 ? -7.076 -5.232 3.759 1.00 81.56 76 GLY A CA 1
ATOM 603 C C . GLY A 1 76 ? -6.898 -4.279 2.572 1.00 81.56 76 GLY A C 1
ATOM 604 O O . GLY A 1 76 ? -7.838 -4.071 1.807 1.00 81.56 76 GLY A O 1
ATOM 605 N N . PHE A 1 77 ? -5.718 -3.673 2.416 1.00 83.88 77 PHE A N 1
ATOM 606 C CA . PHE A 1 77 ? -5.425 -2.790 1.285 1.00 83.88 77 PHE A CA 1
ATOM 607 C C . PHE A 1 77 ? -5.514 -3.541 -0.043 1.00 83.88 77 PHE A C 1
ATOM 609 O O . PHE A 1 77 ? -4.967 -4.637 -0.198 1.00 83.88 77 PHE A O 1
ATOM 616 N N . ASP A 1 78 ? -6.105 -2.894 -1.046 1.00 84.00 78 ASP A N 1
ATOM 617 C CA . ASP A 1 78 ? -6.079 -3.420 -2.403 1.00 84.00 78 ASP A CA 1
ATOM 618 C C . ASP A 1 78 ? -4.681 -3.264 -3.030 1.00 84.00 78 ASP A C 1
ATOM 620 O O . ASP A 1 78 ? -4.213 -2.169 -3.354 1.00 84.00 78 ASP A O 1
ATOM 624 N N . ILE A 1 79 ? -3.998 -4.394 -3.218 1.00 83.62 79 ILE A N 1
ATOM 625 C CA . ILE A 1 79 ? -2.673 -4.471 -3.847 1.00 83.62 79 ILE A CA 1
ATOM 626 C C . ILE A 1 79 ? -2.729 -4.636 -5.374 1.00 83.62 79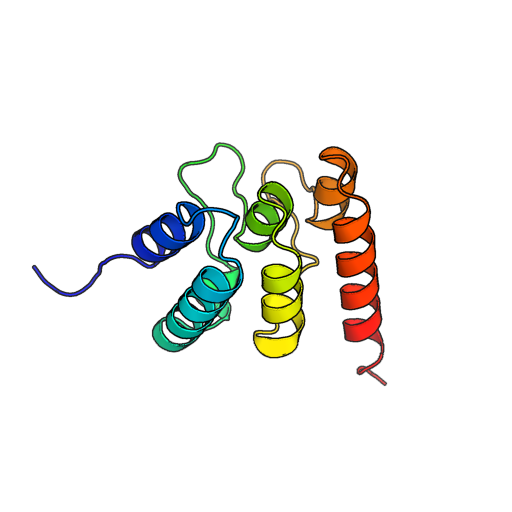 ILE A C 1
ATOM 628 O O . ILE A 1 79 ? -1.688 -4.607 -6.036 1.00 83.62 79 ILE A O 1
ATOM 632 N N . ASN A 1 80 ? -3.924 -4.810 -5.948 1.00 83.12 80 ASN A N 1
ATOM 633 C CA . ASN A 1 80 ? -4.147 -4.945 -7.392 1.00 83.12 80 ASN A CA 1
ATOM 634 C C . ASN A 1 80 ? -4.429 -3.610 -8.087 1.00 83.12 80 ASN A C 1
ATOM 636 O O . ASN A 1 80 ? -4.696 -3.577 -9.293 1.00 83.12 80 ASN A O 1
ATOM 640 N N . VAL A 1 81 ? -4.357 -2.509 -7.343 1.00 83.31 81 VAL A N 1
ATOM 641 C CA . VAL A 1 81 ? -4.594 -1.166 -7.864 1.00 83.31 81 VAL A CA 1
ATOM 642 C C . VAL A 1 81 ? -3.652 -0.833 -9.017 1.00 83.31 81 VAL A C 1
ATOM 644 O O . VAL A 1 81 ? -2.492 -1.234 -9.052 1.00 83.31 81 VAL A O 1
ATOM 647 N N . LYS A 1 82 ? -4.152 -0.079 -9.992 1.00 82.69 82 LYS A N 1
ATOM 648 C CA . LYS A 1 82 ? -3.360 0.419 -11.121 1.00 82.69 82 LYS A CA 1
ATOM 649 C C . LYS A 1 82 ? -3.102 1.899 -10.918 1.00 82.69 82 LYS A C 1
ATOM 651 O O . LYS A 1 82 ? -4.013 2.633 -10.538 1.00 82.69 82 LYS A O 1
ATOM 656 N N . ARG A 1 83 ? -1.889 2.362 -11.214 1.00 79.81 83 ARG A N 1
ATOM 657 C CA . ARG A 1 83 ? -1.649 3.806 -11.306 1.00 79.81 83 ARG A CA 1
ATOM 658 C C . ARG A 1 83 ? -2.380 4.374 -12.502 1.00 79.81 83 ARG A C 1
ATOM 660 O O . ARG A 1 83 ? -2.264 3.846 -13.602 1.00 79.81 83 ARG A O 1
ATOM 667 N N . GLU A 1 84 ? -3.057 5.492 -12.292 1.00 74.31 84 GLU A N 1
ATOM 668 C CA . GLU A 1 84 ? -3.759 6.191 -13.369 1.00 74.31 84 GLU A CA 1
ATOM 669 C C . GLU A 1 84 ? -2.785 6.750 -14.420 1.00 74.31 84 GLU A C 1
ATOM 671 O O . GLU A 1 84 ? -3.140 6.868 -15.585 1.00 74.31 84 GLU A O 1
ATOM 676 N N . SER A 1 85 ? -1.540 7.049 -14.030 1.00 74.44 85 SER A N 1
ATOM 677 C CA . SER A 1 85 ? -0.536 7.625 -14.930 1.00 74.44 85 SER A CA 1
ATOM 678 C C . SER A 1 85 ? -0.082 6.673 -16.034 1.00 74.44 85 SER A C 1
ATOM 680 O O . SER A 1 85 ? -0.049 7.053 -17.197 1.00 74.44 85 SER A O 1
ATOM 682 N N . ASP A 1 86 ? 0.278 5.446 -15.661 1.00 79.81 86 ASP A N 1
ATOM 683 C CA . ASP A 1 86 ? 0.965 4.501 -16.552 1.00 79.81 86 ASP A CA 1
ATOM 684 C C . ASP A 1 86 ? 0.238 3.151 -16.645 1.00 79.81 86 ASP A C 1
ATOM 686 O O . ASP A 1 86 ? 0.707 2.234 -17.309 1.00 79.81 86 ASP A O 1
ATOM 690 N N . GLY A 1 87 ? -0.866 2.971 -15.913 1.00 81.81 87 GLY A N 1
ATOM 691 C CA . GLY A 1 87 ? -1.593 1.700 -15.820 1.00 81.81 87 GLY A CA 1
ATOM 692 C C . GLY A 1 87 ? -0.857 0.591 -15.056 1.00 81.81 87 GLY A C 1
ATOM 693 O O . GLY A 1 87 ? -1.391 -0.507 -14.905 1.00 81.81 87 GLY A O 1
ATOM 694 N N . ASN A 1 88 ? 0.353 0.864 -14.559 1.00 86.00 88 ASN A N 1
ATOM 695 C CA . ASN A 1 88 ? 1.191 -0.108 -13.862 1.00 86.00 88 ASN A CA 1
ATOM 696 C C . ASN A 1 88 ? 0.643 -0.432 -12.467 1.00 86.00 88 ASN A C 1
ATOM 698 O O . ASN A 1 88 ? 0.297 0.476 -11.711 1.00 86.00 88 ASN A O 1
ATOM 702 N N . THR A 1 89 ? 0.626 -1.721 -12.120 1.00 87.38 89 THR A N 1
ATOM 703 C CA . THR A 1 89 ? 0.291 -2.203 -10.766 1.00 87.38 89 THR A CA 1
ATOM 704 C C . THR A 1 89 ? 1.529 -2.227 -9.855 1.00 87.38 89 THR A C 1
ATOM 706 O O . THR A 1 89 ? 2.659 -2.189 -10.363 1.00 87.38 89 THR A O 1
ATOM 709 N N . PRO A 1 90 ? 1.367 -2.362 -8.522 1.00 86.94 90 PRO A N 1
ATOM 710 C CA . PRO A 1 90 ? 2.476 -2.553 -7.586 1.00 86.94 90 PRO A CA 1
ATOM 711 C C . PRO A 1 90 ? 3.400 -3.704 -7.995 1.00 86.94 90 PRO A C 1
ATOM 713 O O . PRO A 1 90 ? 4.617 -3.603 -7.869 1.00 86.94 90 PRO A O 1
ATOM 716 N N . LEU A 1 91 ? 2.839 -4.769 -8.574 1.00 88.31 91 LEU A N 1
ATOM 717 C CA . LEU A 1 91 ? 3.613 -5.909 -9.058 1.00 88.31 91 LEU A CA 1
ATOM 718 C C . LEU A 1 91 ? 4.524 -5.530 -10.237 1.00 88.31 91 LEU A C 1
ATOM 720 O O . LEU A 1 91 ? 5.706 -5.863 -10.223 1.00 88.31 91 LEU A O 1
ATOM 724 N N . HIS A 1 92 ? 4.011 -4.786 -11.225 1.00 86.75 92 HIS A N 1
ATOM 725 C CA . HIS A 1 92 ? 4.827 -4.295 -12.346 1.00 86.75 92 HIS A CA 1
ATOM 726 C C . HIS A 1 92 ? 5.988 -3.433 -11.843 1.00 86.75 92 HIS A C 1
ATOM 728 O O . HIS A 1 92 ? 7.113 -3.561 -12.322 1.00 86.75 92 HIS A O 1
ATOM 734 N N . LEU A 1 93 ? 5.726 -2.592 -10.839 1.00 86.56 93 LEU A N 1
ATOM 735 C CA . LEU A 1 93 ? 6.752 -1.770 -10.210 1.00 86.56 93 LEU A CA 1
ATOM 736 C C . LEU A 1 93 ? 7.829 -2.574 -9.504 1.00 86.56 93 LEU A C 1
ATOM 738 O O . LEU A 1 93 ? 9.000 -2.228 -9.617 1.00 86.56 93 LEU A O 1
ATOM 742 N N . ALA A 1 94 ? 7.451 -3.626 -8.782 1.00 89.44 94 ALA A N 1
ATOM 743 C CA . ALA A 1 94 ? 8.404 -4.460 -8.066 1.00 89.44 94 ALA A CA 1
ATOM 744 C C . ALA A 1 94 ? 9.448 -5.047 -9.027 1.00 89.44 94 ALA A C 1
ATOM 746 O O . ALA A 1 94 ? 10.646 -4.974 -8.759 1.00 89.44 94 ALA A O 1
ATOM 747 N N . TYR A 1 95 ? 9.008 -5.537 -10.190 1.00 87.69 95 TYR A N 1
ATOM 748 C CA . TYR A 1 95 ? 9.914 -6.004 -11.240 1.00 87.69 95 TYR A CA 1
ATOM 749 C C . TYR A 1 95 ? 10.709 -4.866 -11.883 1.00 87.69 95 TYR A C 1
ATOM 751 O O . TYR A 1 95 ? 11.907 -5.020 -12.108 1.00 87.69 95 TYR A O 1
ATOM 759 N N . TRP A 1 96 ? 10.079 -3.716 -12.133 1.00 86.19 96 TRP A N 1
ATOM 760 C CA . TRP A 1 96 ? 10.740 -2.565 -12.753 1.00 86.19 96 TRP A CA 1
ATOM 761 C C . TRP A 1 96 ? 11.862 -1.978 -11.885 1.00 86.19 96 TRP A C 1
ATOM 763 O O . TRP A 1 96 ? 12.922 -1.630 -12.395 1.00 86.19 96 TRP A O 1
ATOM 773 N N . TYR A 1 97 ? 11.666 -1.935 -10.565 1.00 85.06 97 TYR A N 1
ATOM 774 C CA . TYR A 1 97 ? 12.691 -1.526 -9.600 1.00 85.06 97 TYR A CA 1
ATOM 775 C C . TYR A 1 97 ? 13.713 -2.629 -9.285 1.00 85.06 97 TYR A C 1
ATOM 777 O O . TYR A 1 97 ? 14.618 -2.397 -8.485 1.00 85.06 97 TYR A O 1
ATOM 785 N N . GLY A 1 98 ? 13.578 -3.828 -9.864 1.00 86.25 98 GLY A N 1
ATOM 786 C CA . GLY A 1 98 ? 14.476 -4.951 -9.592 1.00 86.25 98 GLY A CA 1
ATOM 787 C C . GLY A 1 98 ? 14.356 -5.495 -8.165 1.00 86.25 98 GLY A C 1
ATOM 788 O O . GLY A 1 98 ? 15.349 -5.930 -7.589 1.00 86.25 98 GLY A O 1
ATOM 789 N N . LYS A 1 99 ? 13.153 -5.460 -7.577 1.00 86.50 99 LYS A N 1
ATOM 790 C CA . LYS A 1 99 ? 12.844 -5.955 -6.226 1.00 86.50 99 LYS A CA 1
ATOM 791 C C . LYS A 1 99 ? 12.035 -7.263 -6.303 1.00 86.50 99 LYS A C 1
ATOM 793 O O . LYS A 1 99 ? 10.831 -7.252 -6.025 1.00 86.50 99 LYS A O 1
ATOM 798 N N . PRO A 1 100 ? 12.660 -8.404 -6.662 1.00 85.75 100 PRO A N 1
ATOM 799 C CA . PRO A 1 100 ? 11.956 -9.675 -6.841 1.00 85.75 100 PRO A CA 1
ATOM 800 C C . PRO A 1 100 ? 11.245 -10.138 -5.565 1.00 85.75 100 PRO A C 1
ATOM 802 O O . PRO A 1 100 ? 10.118 -10.610 -5.656 1.00 85.75 100 PRO A O 1
ATOM 805 N N . ASN A 1 101 ? 11.828 -9.903 -4.384 1.00 89.69 101 ASN A N 1
ATOM 806 C CA . ASN A 1 101 ? 11.228 -10.262 -3.094 1.00 89.69 101 ASN A CA 1
ATOM 807 C C . ASN A 1 101 ? 9.840 -9.627 -2.900 1.00 89.69 101 ASN A C 1
ATOM 809 O O . ASN A 1 101 ? 8.924 -10.270 -2.397 1.00 89.69 101 ASN A O 1
ATOM 813 N N . ILE A 1 102 ? 9.667 -8.371 -3.329 1.00 89.56 102 ILE A N 1
ATOM 814 C CA . ILE A 1 102 ? 8.370 -7.685 -3.258 1.00 89.56 102 ILE A CA 1
ATOM 815 C C . ILE A 1 102 ? 7.416 -8.250 -4.302 1.00 89.56 102 ILE A C 1
ATOM 817 O O . ILE A 1 102 ? 6.231 -8.405 -4.026 1.00 89.56 102 ILE A O 1
ATOM 821 N N . GLY A 1 103 ? 7.925 -8.588 -5.488 1.00 87.56 103 GLY A N 1
ATOM 822 C CA . GLY A 1 103 ? 7.125 -9.229 -6.525 1.00 87.56 103 GLY A CA 1
ATOM 823 C C . GLY A 1 103 ? 6.556 -10.573 -6.066 1.00 87.56 103 GLY A C 1
ATOM 824 O O . GLY A 1 103 ? 5.371 -10.840 -6.257 1.00 87.56 103 GLY A O 1
ATOM 825 N N . GLU A 1 104 ? 7.368 -11.391 -5.395 1.00 89.31 104 GLU A N 1
ATOM 826 C CA . GLU A 1 104 ? 6.919 -12.652 -4.802 1.00 89.31 104 GLU A CA 1
ATOM 827 C C . GLU A 1 104 ? 5.920 -12.437 -3.663 1.00 89.31 104 GLU A C 1
ATOM 829 O O . GLU A 1 104 ? 4.897 -13.123 -3.624 1.00 89.31 104 GLU A O 1
ATOM 834 N N . LEU A 1 105 ? 6.163 -11.457 -2.783 1.00 89.12 105 LEU A N 1
ATOM 835 C CA . LEU A 1 105 ? 5.235 -11.106 -1.707 1.00 89.12 105 LEU A CA 1
ATOM 836 C C . LEU A 1 105 ? 3.868 -10.690 -2.265 1.00 89.12 105 LEU A C 1
ATOM 838 O O . LEU A 1 105 ? 2.850 -11.255 -1.874 1.00 89.12 105 LEU A O 1
ATOM 842 N N . LEU A 1 106 ? 3.840 -9.757 -3.220 1.00 86.50 106 LEU A N 1
ATOM 843 C CA . LEU A 1 106 ? 2.606 -9.298 -3.859 1.00 86.50 106 LEU A CA 1
ATOM 844 C C . LEU A 1 106 ? 1.869 -10.455 -4.538 1.00 86.50 106 LEU A C 1
ATOM 846 O O . LEU A 1 106 ? 0.668 -10.607 -4.344 1.00 86.50 106 LEU A O 1
ATOM 850 N N . LYS A 1 107 ? 2.586 -11.326 -5.257 1.00 86.69 107 LYS A N 1
ATOM 851 C CA . LYS A 1 107 ? 1.996 -12.508 -5.898 1.00 86.69 107 LYS A CA 1
ATOM 852 C C . LYS A 1 107 ? 1.381 -13.472 -4.879 1.00 86.69 107 LYS A C 1
ATOM 854 O O . LYS A 1 107 ? 0.295 -14.003 -5.113 1.00 86.69 107 LYS A O 1
ATOM 859 N N . LYS A 1 108 ? 2.054 -13.691 -3.747 1.00 86.69 108 LYS A N 1
ATOM 860 C CA . LYS A 1 108 ? 1.553 -14.528 -2.649 1.00 86.69 108 LYS A CA 1
ATOM 861 C C . LYS A 1 108 ? 0.301 -13.922 -2.014 1.00 86.69 108 LYS A C 1
ATOM 863 O O . LYS A 1 108 ? -0.672 -14.639 -1.803 1.00 86.69 108 LYS A O 1
ATOM 868 N N . LEU A 1 109 ? 0.309 -12.616 -1.755 1.00 84.00 109 LEU A N 1
ATOM 869 C CA . LEU A 1 109 ? -0.837 -11.892 -1.202 1.00 84.00 109 LEU A CA 1
ATOM 870 C C . LEU A 1 109 ? -2.040 -11.926 -2.160 1.00 84.00 109 LEU A C 1
ATOM 872 O O . LEU A 1 109 ? -3.156 -12.202 -1.728 1.00 84.00 109 LEU A O 1
ATOM 876 N N . GLN A 1 110 ? -1.813 -11.742 -3.465 1.00 80.94 110 GLN A N 1
ATOM 877 C CA . GLN A 1 110 ? -2.856 -11.868 -4.489 1.00 80.94 110 GLN A CA 1
ATOM 878 C C . GLN A 1 110 ? -3.472 -13.271 -4.494 1.00 80.94 110 GLN A C 1
ATOM 880 O O . GLN A 1 110 ? -4.692 -13.405 -4.517 1.00 80.94 110 GLN A O 1
ATOM 885 N N . ALA A 1 111 ? -2.641 -14.317 -4.442 1.00 77.25 111 ALA A N 1
ATOM 886 C CA . ALA A 1 111 ? -3.121 -15.694 -4.385 1.00 77.25 111 ALA A CA 1
ATOM 887 C C . ALA A 1 111 ? -3.937 -15.964 -3.109 1.00 77.25 111 ALA A C 1
ATOM 889 O O . ALA A 1 111 ? -4.979 -16.612 -3.183 1.00 77.25 111 ALA A O 1
ATOM 890 N N . ASN A 1 112 ? -3.511 -15.424 -1.961 1.00 68.50 112 ASN A N 1
ATOM 891 C CA . ASN A 1 112 ? -4.208 -15.586 -0.683 1.00 68.50 112 ASN A CA 1
ATOM 892 C C . ASN A 1 112 ? -5.595 -14.918 -0.680 1.00 68.50 112 ASN A C 1
ATOM 894 O O . ASN A 1 112 ? -6.563 -15.495 -0.197 1.00 68.50 112 ASN A O 1
ATOM 898 N N . MET A 1 113 ? -5.719 -13.739 -1.299 1.00 63.19 113 MET A N 1
ATOM 899 C CA . MET A 1 113 ? -7.005 -13.043 -1.436 1.00 63.19 113 MET A CA 1
ATOM 900 C C . MET A 1 113 ? -8.021 -13.841 -2.276 1.00 63.19 113 MET A C 1
ATOM 902 O O . MET A 1 113 ? -9.224 -13.723 -2.065 1.00 63.19 113 MET A O 1
ATOM 906 N N . THR A 1 114 ? -7.560 -14.668 -3.222 1.00 54.34 114 THR A N 1
ATOM 907 C CA . THR A 1 114 ? -8.452 -15.439 -4.109 1.00 54.34 114 THR A CA 1
ATOM 908 C C . THR A 1 114 ? -8.984 -16.751 -3.520 1.00 54.34 114 THR A C 1
ATOM 910 O O . THR A 1 114 ? -9.983 -17.257 -4.018 1.00 54.34 114 THR A O 1
ATOM 913 N N . ILE A 1 115 ? -8.365 -17.312 -2.472 1.00 54.97 115 ILE A N 1
ATOM 914 C CA . ILE A 1 115 ? -8.743 -18.632 -1.913 1.00 54.97 115 ILE A CA 1
ATOM 915 C C . ILE A 1 115 ? -9.839 -18.584 -0.839 1.00 54.97 115 ILE A C 1
ATOM 917 O O . ILE A 1 115 ? -10.345 -19.633 -0.454 1.00 54.97 115 ILE A O 1
ATOM 921 N N . THR A 1 116 ? -10.252 -17.404 -0.379 1.00 44.94 116 THR A N 1
ATOM 922 C CA . THR A 1 116 ? -11.366 -17.246 0.578 1.00 44.94 116 THR A CA 1
ATOM 923 C C . THR A 1 116 ? -12.729 -17.009 -0.083 1.00 44.94 116 THR A C 1
ATOM 925 O O . THR A 1 116 ? -13.717 -16.810 0.618 1.00 44.94 116 THR A O 1
ATOM 928 N N . GLN A 1 117 ? -12.813 -17.060 -1.415 1.00 40.78 117 GLN A N 1
ATOM 929 C CA . GLN A 1 117 ? -14.060 -16.937 -2.178 1.00 40.78 117 GLN A CA 1
ATOM 930 C C . GLN A 1 117 ? -14.420 -18.287 -2.814 1.00 40.78 117 GLN A C 1
ATOM 932 O O . GLN A 1 117 ? -14.221 -18.467 -4.015 1.00 40.78 117 GLN A O 1
ATOM 937 N N . ASN A 1 118 ? -14.906 -19.249 -2.022 1.00 32.28 118 ASN A N 1
ATOM 938 C CA . ASN A 1 118 ? -15.715 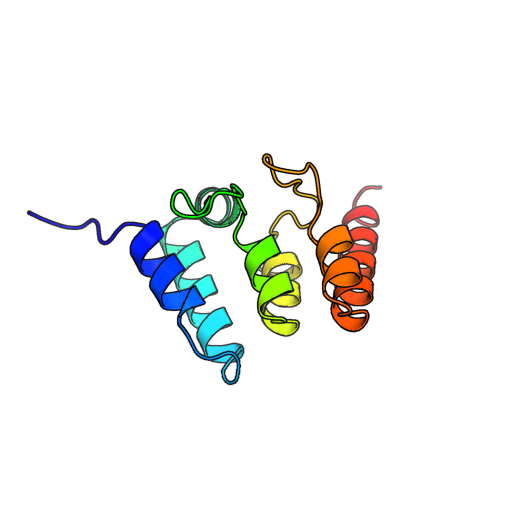-20.356 -2.549 1.00 32.28 118 ASN A CA 1
ATOM 939 C C . ASN A 1 118 ? -16.600 -21.002 -1.481 1.00 32.28 118 ASN A C 1
ATOM 941 O O . ASN A 1 118 ? -16.071 -21.302 -0.388 1.00 32.28 118 ASN A O 1
#

Secondary structure (DSSP, 8-state):
--S---HHHHHHHHHHS-TT-HHHHHHHHHHHHHHH-HHHHHH-B-TTSSS--BHHHHHHHHT-HHHHHHHHHTS---TT---TTT---HHHHHHHTT-HHHHHHHHHHHHHHHTT--

Mean predicted aligned error: 7.54 Å

pLDDT: mean 78.21, std 13.03, range [32.28, 89.69]

Radius of gyration: 14.09 Å; Cα contacts (8 Å, |Δi|>4): 127; chains: 1; bounding box: 31×48×30 Å

InterPro domains:
  IPR002110 Ankyrin repeat [PS50088] (86-118)
  IPR036770 Ankyrin repeat-containing domain superfamily [G3DSA:1.25.40.20] (13-118)
  IPR036770 Ankyrin repeat-containing domain superfamily [SSF48403] (49-116)